Protein AF-A0AA45G5A6-F1 (afdb_monomer)

Mean predicted aligned error: 15.69 Å

Solvent-accessible surface area (backbone atoms only — not comparable to full-atom values): 6547 Å² total; per-residue (Å²): 144,80,86,76,81,85,72,76,75,77,60,77,90,56,70,92,59,55,73,69,58,55,50,56,74,72,45,61,95,81,64,48,73,64,64,52,36,70,75,38,51,71,62,48,45,62,60,60,70,55,79,61,73,52,58,68,56,49,52,49,54,52,49,53,50,53,52,48,58,49,34,75,76,70,43,94,74,79,54,71,70,56,53,53,50,52,50,53,52,51,52,50,52,38,46,76,74,64,56,62,80,87,125

Radius of gyration: 23.59 Å; Cα contacts (8 Å, |Δi|>4): 38; chains: 1; bounding box: 54×38×68 Å

Foldseek 3Di:
DDDDDPPPPPPPPCPPPDPLVVCVVPDDPPDDPVNSCVVVVVVVVVVVVVVDPALVRQLVVQLVVLLVVVCVVDNPDDDPVRSVVSSVVSVVVCVVVVHDHPD

Secondary structure (DSSP, 8-state):
-----------GGGTT--HHHHHHHHS-TT--HHHHHHH-HHHHHHHHT--S--HHHHHHHHHHHHHHHHHHHS-SSPPHHHHHHHHHHHHHHHHHTT-----

pLDDT: mean 77.5, std 17.3, range [40.34, 95.94]

Sequence (103 aa):
MAGNRFGVAMSSEFEGLSPIVIAALKSPKSTTLEELRARFPDVATSRSSASNPSFDAELRSRMDEALFEWRRRNTLSVPDDVIKKLREEVLWEMECDGWKRVV

Structure (mmCIF, N/CA/C/O backbone):
data_AF-A0AA45G5A6-F1
#
_entry.id   AF-A0AA45G5A6-F1
#
loop_
_atom_site.group_PDB
_atom_site.id
_atom_site.type_symbol
_atom_site.label_atom_id
_atom_site.label_alt_id
_atom_site.label_comp_id
_atom_site.label_asym_id
_atom_site.label_entity_id
_atom_site.label_seq_id
_atom_site.pdbx_PDB_ins_code
_atom_site.Cartn_x
_atom_site.Cartn_y
_atom_site.Cartn_z
_atom_site.occupancy
_atom_site.B_iso_or_equiv
_atom_site.auth_seq_id
_atom_site.auth_comp_id
_atom_site.auth_asym_id
_atom_site.auth_atom_id
_atom_site.pdbx_PDB_model_num
ATOM 1 N N . MET A 1 1 ? 37.138 -17.016 -47.738 1.00 45.28 1 MET A N 1
ATOM 2 C CA . MET A 1 1 ? 36.459 -18.135 -47.051 1.00 45.28 1 MET A CA 1
ATOM 3 C C . MET A 1 1 ? 36.707 -18.008 -45.563 1.00 45.28 1 MET A C 1
ATOM 5 O O . MET A 1 1 ? 37.861 -18.031 -45.175 1.00 45.28 1 MET A O 1
ATOM 9 N N . ALA A 1 2 ? 35.637 -17.823 -44.794 1.00 42.41 2 ALA A N 1
ATOM 10 C CA . ALA A 1 2 ? 35.451 -18.248 -43.403 1.00 42.41 2 ALA A CA 1
ATOM 11 C C . ALA A 1 2 ? 34.183 -17.541 -42.917 1.00 42.41 2 ALA A C 1
ATOM 13 O O . ALA A 1 2 ? 34.216 -16.455 -42.343 1.00 42.41 2 ALA A O 1
ATOM 14 N N . GLY A 1 3 ? 33.041 -18.138 -43.251 1.00 41.94 3 GLY A N 1
ATOM 15 C CA . GLY A 1 3 ? 31.856 -17.918 -42.445 1.00 41.94 3 GLY A CA 1
ATOM 16 C C . GLY A 1 3 ? 32.112 -18.505 -41.060 1.00 41.94 3 GLY A C 1
ATOM 17 O O . GLY A 1 3 ? 32.762 -19.535 -40.924 1.00 41.94 3 GLY A O 1
ATOM 18 N N . ASN A 1 4 ? 31.594 -17.863 -40.029 1.00 40.34 4 ASN A N 1
ATOM 19 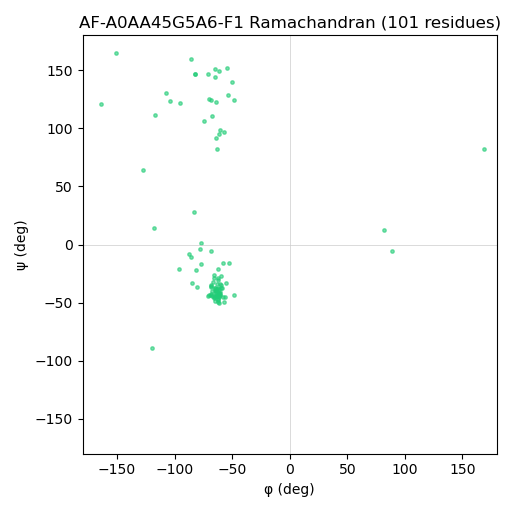C CA . ASN A 1 4 ? 30.401 -18.415 -39.416 1.00 40.34 4 ASN A CA 1
ATOM 20 C C . ASN A 1 4 ? 29.762 -17.348 -38.543 1.00 40.34 4 ASN A C 1
ATOM 22 O O . ASN A 1 4 ? 30.361 -16.799 -37.625 1.00 40.34 4 ASN A O 1
ATOM 26 N N . ARG A 1 5 ? 28.512 -17.059 -38.900 1.00 43.38 5 ARG A N 1
ATOM 27 C CA . ARG A 1 5 ? 27.550 -16.326 -38.094 1.00 43.38 5 ARG A CA 1
ATOM 28 C C . ARG A 1 5 ? 27.572 -16.948 -36.701 1.00 43.38 5 ARG A C 1
ATOM 30 O O . ARG A 1 5 ? 27.345 -18.151 -36.582 1.00 43.38 5 ARG A O 1
ATOM 37 N N . PHE A 1 6 ? 27.813 -16.142 -35.671 1.00 43.88 6 PHE A N 1
ATOM 38 C CA . PHE A 1 6 ? 27.432 -16.493 -34.309 1.00 43.88 6 PHE A CA 1
ATOM 39 C C . PHE A 1 6 ? 25.904 -16.592 -34.289 1.00 43.88 6 PHE A C 1
ATOM 41 O O . PHE A 1 6 ? 25.199 -15.638 -33.973 1.00 43.88 6 PHE A O 1
ATOM 48 N N . GLY A 1 7 ? 25.394 -17.743 -34.726 1.00 41.34 7 GLY A N 1
ATOM 49 C CA . GLY A 1 7 ? 24.057 -18.194 -34.412 1.00 41.34 7 GLY A CA 1
ATOM 50 C C . GLY A 1 7 ? 24.022 -18.340 -32.906 1.00 41.34 7 GLY A C 1
ATOM 51 O O . GLY A 1 7 ? 24.493 -19.333 -32.361 1.00 41.34 7 GLY A O 1
ATOM 52 N N . VAL A 1 8 ? 23.544 -17.290 -32.243 1.00 51.44 8 VAL A N 1
ATOM 53 C CA . VAL A 1 8 ? 23.120 -17.333 -30.852 1.00 51.44 8 VAL A CA 1
ATOM 54 C C . VAL A 1 8 ? 22.045 -18.409 -30.801 1.00 51.44 8 VAL A C 1
ATOM 56 O O . VAL A 1 8 ? 20.899 -18.172 -31.174 1.00 51.44 8 VAL A O 1
ATOM 59 N N . ALA A 1 9 ? 22.435 -19.619 -30.412 1.00 47.00 9 ALA A N 1
ATOM 60 C CA . ALA A 1 9 ? 21.492 -20.610 -29.948 1.00 47.00 9 ALA A CA 1
ATOM 61 C C . ALA A 1 9 ? 20.827 -19.990 -28.714 1.00 47.00 9 ALA A C 1
ATOM 63 O O . ALA A 1 9 ? 21.420 -19.923 -27.637 1.00 47.00 9 ALA A O 1
ATOM 64 N N . MET A 1 10 ? 19.631 -19.429 -28.898 1.00 48.69 10 MET A N 1
ATOM 65 C CA . MET A 1 10 ? 18.715 -19.167 -27.799 1.00 48.69 10 MET A CA 1
ATOM 66 C C . MET A 1 10 ? 18.361 -20.544 -27.245 1.00 48.69 10 MET A C 1
ATOM 68 O O . MET A 1 10 ? 17.494 -21.239 -27.767 1.00 48.69 10 MET A O 1
ATOM 72 N N . SER A 1 11 ? 19.128 -20.996 -26.257 1.00 53.44 11 SER A N 1
ATOM 73 C CA . SER A 1 11 ? 18.769 -22.158 -25.463 1.00 53.44 11 SER A CA 1
ATOM 74 C C . SER A 1 11 ? 17.358 -21.940 -24.908 1.00 53.44 11 SER A C 1
ATOM 76 O O . SER A 1 11 ? 17.090 -20.905 -24.294 1.00 53.44 11 SER A O 1
ATOM 78 N N . SER A 1 12 ? 16.477 -22.922 -25.108 1.00 59.94 12 SER A N 1
ATOM 79 C CA . SER A 1 12 ? 15.087 -22.966 -24.611 1.00 59.9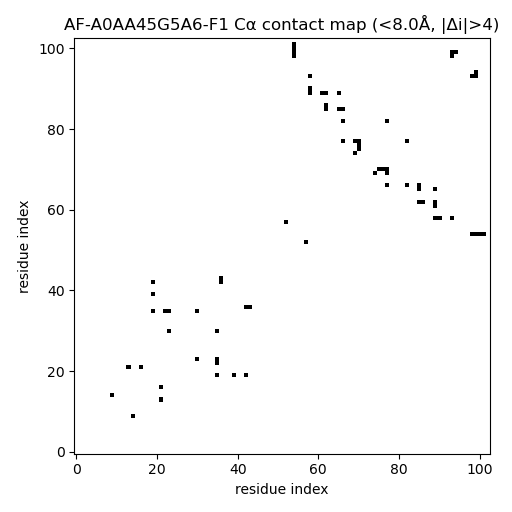4 12 SER A CA 1
ATOM 80 C C . SER A 1 12 ? 14.961 -22.723 -23.092 1.00 59.94 12 SER A C 1
ATOM 82 O O . SER A 1 12 ? 13.899 -22.375 -22.593 1.00 59.94 12 SER A O 1
ATOM 84 N N . GLU A 1 13 ? 16.065 -22.817 -22.343 1.00 66.19 13 GLU A N 1
ATOM 85 C CA . GLU A 1 13 ? 16.128 -22.607 -20.890 1.00 66.19 13 GLU A CA 1
ATOM 86 C C . GLU A 1 13 ? 15.739 -21.188 -20.420 1.00 66.19 13 GLU A C 1
ATOM 88 O O . GLU A 1 13 ? 15.385 -21.005 -19.258 1.00 66.19 13 GLU A O 1
ATOM 93 N N . PHE A 1 14 ? 15.792 -20.183 -21.302 1.00 65.94 14 PHE A N 1
ATOM 94 C CA . PHE A 1 14 ? 15.463 -18.788 -20.970 1.00 65.94 14 PHE A CA 1
ATOM 95 C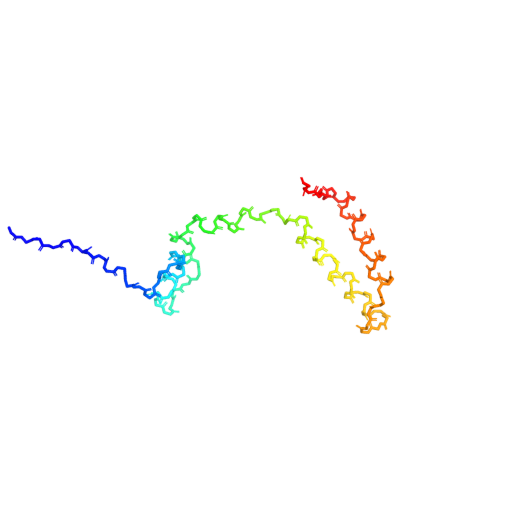 C . PHE A 1 14 ? 14.275 -18.235 -21.767 1.00 65.94 14 PHE A C 1
ATOM 97 O O . PHE A 1 14 ? 14.054 -17.021 -21.803 1.00 65.94 14 PHE A O 1
ATOM 104 N N . GLU A 1 15 ? 13.519 -19.111 -22.423 1.00 68.75 15 GLU A N 1
ATOM 105 C CA . GLU A 1 15 ? 12.361 -18.729 -23.220 1.00 68.75 15 GLU A CA 1
ATOM 106 C C . GLU A 1 15 ? 11.282 -18.107 -22.310 1.00 68.75 15 GLU A C 1
ATOM 108 O O . GLU A 1 15 ? 10.871 -18.690 -21.309 1.00 68.75 15 GLU A O 1
ATOM 113 N N . GLY A 1 16 ? 10.877 -16.867 -22.605 1.00 73.69 16 GLY A N 1
ATOM 114 C CA . GLY A 1 16 ? 9.913 -16.102 -21.800 1.00 73.69 16 GLY A CA 1
ATOM 115 C C . GLY A 1 16 ? 10.500 -15.260 -20.657 1.00 73.69 16 GLY A C 1
ATOM 116 O O . GLY A 1 16 ? 9.766 -14.477 -20.052 1.00 73.69 16 GLY A O 1
ATOM 117 N N . LEU A 1 17 ? 11.805 -15.347 -20.367 1.00 76.69 17 LEU A N 1
ATOM 118 C CA . LEU A 1 17 ? 12.437 -14.473 -19.373 1.00 76.69 17 LEU A CA 1
ATOM 119 C C . LEU A 1 17 ? 12.805 -13.108 -19.958 1.00 76.69 17 LEU A C 1
ATOM 121 O O . LEU A 1 17 ? 13.195 -12.976 -21.118 1.00 76.69 17 LEU A O 1
ATOM 125 N N . SER A 1 18 ? 12.730 -12.072 -19.120 1.00 76.56 18 SER A N 1
ATOM 126 C CA . SER A 1 18 ? 13.109 -10.725 -19.536 1.00 76.56 18 SER A CA 1
ATOM 127 C C . SER A 1 18 ? 14.633 -10.602 -19.722 1.00 76.56 18 SER A C 1
ATOM 129 O O . SER A 1 18 ? 15.404 -11.209 -18.968 1.00 76.56 18 SER A O 1
ATOM 131 N N . PRO A 1 19 ? 15.109 -9.777 -20.676 1.00 79.69 19 PRO A N 1
ATOM 132 C CA . PRO A 1 19 ? 16.539 -9.629 -20.962 1.00 79.69 19 PRO A CA 1
ATOM 133 C C . PRO A 1 19 ? 17.401 -9.248 -19.747 1.00 79.69 19 PRO A C 1
ATOM 135 O O . PRO A 1 19 ? 18.532 -9.719 -19.630 1.00 79.69 19 PRO A O 1
ATOM 138 N N . ILE A 1 20 ? 16.862 -8.460 -18.805 1.00 80.94 20 ILE A N 1
ATOM 139 C CA . ILE A 1 20 ? 17.558 -8.088 -17.561 1.00 80.94 20 ILE A CA 1
ATOM 140 C C . ILE A 1 20 ? 17.743 -9.283 -16.615 1.00 80.94 20 ILE A C 1
ATOM 142 O O . ILE A 1 20 ? 18.776 -9.388 -15.957 1.00 80.94 20 ILE A O 1
ATOM 146 N N . VAL A 1 21 ? 16.773 -10.204 -16.566 1.00 80.50 21 VAL A N 1
ATOM 147 C CA . VAL A 1 21 ? 16.841 -11.419 -15.740 1.00 80.50 21 VAL A CA 1
ATOM 148 C C . VAL A 1 21 ? 17.869 -12.378 -16.326 1.00 80.50 21 VAL A C 1
ATOM 150 O O . VAL A 1 21 ? 18.720 -12.881 -15.599 1.00 80.50 21 VAL A O 1
ATOM 153 N N . ILE A 1 22 ? 17.865 -12.560 -17.648 1.00 83.50 22 ILE A N 1
ATOM 154 C CA . ILE A 1 22 ? 18.870 -13.379 -18.339 1.00 83.50 22 ILE A CA 1
ATOM 155 C C . ILE A 1 22 ? 20.275 -12.801 -18.119 1.00 83.50 22 ILE A C 1
ATOM 157 O O . ILE A 1 22 ? 21.217 -13.541 -17.839 1.00 83.50 22 ILE A O 1
ATOM 161 N N . ALA A 1 23 ? 20.425 -11.476 -18.197 1.00 81.75 23 ALA A N 1
ATOM 162 C CA . ALA A 1 23 ? 21.696 -10.815 -17.930 1.00 81.75 23 ALA A CA 1
ATOM 163 C C . ALA A 1 23 ? 22.146 -10.970 -16.473 1.00 81.75 23 ALA A C 1
ATOM 165 O O . ALA A 1 23 ? 23.328 -11.206 -16.241 1.00 81.75 23 ALA A O 1
ATOM 166 N N . ALA A 1 24 ? 21.233 -10.895 -15.502 1.00 83.62 24 ALA A N 1
ATOM 167 C CA . ALA A 1 24 ? 21.548 -11.141 -14.097 1.00 83.62 24 ALA A CA 1
ATOM 168 C C . ALA A 1 24 ? 22.018 -12.586 -13.860 1.00 83.62 24 ALA A C 1
ATOM 170 O O . ALA A 1 24 ? 23.029 -12.797 -13.198 1.00 83.62 24 ALA A O 1
ATOM 171 N N . LEU A 1 25 ? 21.338 -13.571 -14.458 1.00 83.12 25 LEU A N 1
ATOM 172 C CA . LEU A 1 25 ? 21.678 -14.994 -14.332 1.00 83.12 25 LEU A CA 1
ATOM 173 C C . LEU A 1 25 ? 23.021 -15.349 -14.983 1.00 83.12 25 LEU A C 1
ATOM 175 O O . LEU A 1 25 ? 23.722 -16.237 -14.503 1.00 83.12 25 LEU A O 1
ATOM 179 N N . LYS A 1 26 ? 23.395 -14.652 -16.062 1.00 84.31 26 LYS A N 1
ATOM 180 C CA . LYS A 1 26 ? 24.678 -14.842 -16.757 1.00 84.31 26 LYS A CA 1
ATOM 181 C C . LYS A 1 26 ? 25.827 -14.009 -16.184 1.00 84.31 26 LYS A C 1
ATOM 183 O O . LYS A 1 26 ? 26.966 -14.182 -16.617 1.00 84.31 26 LYS A O 1
ATOM 188 N N . SER A 1 27 ? 25.553 -13.090 -15.261 1.00 83.56 27 SER A N 1
ATOM 189 C CA . SER A 1 27 ? 26.575 -12.185 -14.740 1.00 83.56 27 SER A CA 1
ATOM 190 C C . SER A 1 27 ? 27.422 -12.838 -13.639 1.00 83.56 27 SER A C 1
ATOM 192 O O . SER A 1 27 ? 26.915 -13.649 -12.861 1.00 83.56 27 SER A O 1
ATOM 194 N N . PRO A 1 28 ? 28.718 -12.487 -13.534 1.00 83.69 28 PRO A N 1
ATOM 195 C CA . PRO A 1 28 ? 29.548 -12.863 -12.395 1.00 83.69 28 PRO A CA 1
ATOM 196 C C . PRO A 1 28 ? 28.915 -12.433 -11.066 1.00 83.69 28 PRO A C 1
ATOM 198 O O . PRO A 1 28 ? 28.237 -11.412 -10.995 1.00 83.69 28 PRO A O 1
ATOM 201 N N . LYS A 1 29 ? 29.210 -13.152 -9.976 1.00 77.75 29 LYS A N 1
ATOM 202 C CA . LYS A 1 29 ? 28.693 -12.831 -8.627 1.00 77.75 29 LYS A CA 1
ATOM 203 C C . LYS A 1 29 ? 29.062 -11.423 -8.126 1.00 77.75 29 LYS A C 1
ATOM 205 O O . LYS A 1 29 ? 28.475 -10.963 -7.156 1.00 77.75 29 LYS A O 1
ATOM 210 N N . SER A 1 30 ? 30.037 -10.766 -8.753 1.00 83.00 30 SER A N 1
ATOM 211 C CA . SER A 1 30 ? 30.459 -9.397 -8.443 1.00 83.00 30 SER A CA 1
ATOM 212 C C . SER A 1 30 ? 29.648 -8.319 -9.163 1.00 83.00 30 SER A C 1
ATOM 214 O O . SER A 1 30 ? 29.819 -7.145 -8.853 1.00 83.00 30 SER A O 1
ATOM 216 N N . THR A 1 31 ? 28.811 -8.684 -10.137 1.00 81.81 31 THR A N 1
ATOM 217 C CA . THR A 1 31 ? 28.016 -7.713 -10.888 1.00 81.81 31 THR A CA 1
ATOM 218 C C . THR A 1 31 ? 26.931 -7.129 -10.004 1.00 81.81 31 THR A C 1
ATOM 220 O O . THR A 1 31 ? 26.114 -7.848 -9.424 1.00 81.81 31 THR A O 1
ATOM 223 N N . THR A 1 32 ? 26.918 -5.804 -9.912 1.00 83.38 32 THR A N 1
ATOM 224 C CA . THR A 1 32 ? 25.966 -5.090 -9.065 1.00 83.38 32 THR A CA 1
ATOM 225 C C . THR A 1 32 ? 24.649 -4.846 -9.797 1.00 83.38 32 THR A C 1
ATOM 227 O O . THR A 1 32 ? 24.555 -4.842 -11.028 1.00 83.38 32 THR A O 1
ATOM 230 N N . LEU A 1 33 ? 23.594 -4.594 -9.023 1.00 77.38 33 LEU A N 1
ATOM 231 C CA . LEU A 1 33 ? 22.303 -4.193 -9.580 1.00 77.38 33 LEU A CA 1
ATOM 232 C C . LEU A 1 33 ? 22.388 -2.862 -10.343 1.00 77.38 33 LEU A C 1
ATOM 234 O O . LEU A 1 33 ? 21.620 -2.660 -11.279 1.00 77.38 33 LEU A O 1
ATOM 238 N N . GLU A 1 34 ? 23.304 -1.967 -9.970 1.00 78.88 34 GLU A N 1
ATOM 239 C CA . GLU A 1 34 ? 23.517 -0.689 -10.658 1.00 78.88 34 GLU A CA 1
ATOM 240 C C . GLU A 1 34 ? 24.134 -0.891 -12.043 1.00 78.88 34 GLU A C 1
ATOM 242 O O . GLU A 1 34 ? 23.640 -0.326 -13.017 1.00 78.88 34 GLU A O 1
ATOM 247 N N . GLU A 1 35 ? 25.128 -1.776 -12.161 1.00 80.69 35 GLU A N 1
ATOM 248 C CA . GLU A 1 35 ? 25.723 -2.153 -13.448 1.00 80.69 35 GLU A CA 1
ATOM 249 C C . GLU A 1 35 ? 24.699 -2.804 -14.386 1.00 80.69 35 GLU A C 1
ATOM 251 O O . GLU A 1 35 ? 24.698 -2.542 -15.590 1.00 80.69 35 GLU A O 1
ATOM 256 N N . LEU A 1 36 ? 23.792 -3.626 -13.847 1.00 81.69 36 LEU A N 1
ATOM 257 C CA . LEU A 1 36 ? 22.692 -4.202 -14.623 1.00 81.69 36 LEU A CA 1
ATOM 258 C C . LEU A 1 36 ? 21.678 -3.133 -15.045 1.00 81.69 36 LEU A C 1
ATOM 260 O O . LEU A 1 36 ? 21.275 -3.106 -16.204 1.00 81.69 36 LEU A O 1
ATOM 264 N N . ARG A 1 37 ? 21.293 -2.214 -14.155 1.00 75.75 37 ARG A N 1
ATOM 265 C CA . ARG A 1 37 ? 20.372 -1.113 -14.493 1.00 75.75 37 ARG A CA 1
ATOM 266 C C . ARG A 1 37 ? 20.952 -0.175 -15.550 1.00 75.75 37 ARG A C 1
ATOM 268 O O . ARG A 1 37 ? 20.216 0.233 -16.440 1.00 75.75 37 ARG A O 1
ATOM 275 N N . ALA A 1 38 ? 22.254 0.103 -15.502 1.00 79.62 38 ALA A N 1
ATOM 276 C CA . ALA A 1 38 ? 22.940 0.905 -16.514 1.00 79.62 38 ALA A CA 1
ATOM 277 C C . ALA A 1 38 ? 22.898 0.257 -17.911 1.00 79.62 38 ALA A C 1
ATOM 279 O O . ALA A 1 38 ? 22.861 0.962 -18.916 1.00 79.62 38 ALA A O 1
ATOM 280 N N . ARG A 1 39 ? 22.864 -1.082 -17.986 1.00 79.62 39 ARG A N 1
ATOM 281 C CA . ARG A 1 39 ? 22.740 -1.839 -19.246 1.00 79.62 39 ARG A CA 1
ATOM 282 C C . ARG A 1 39 ? 21.301 -1.946 -19.758 1.00 79.62 39 ARG A C 1
ATOM 284 O O . ARG A 1 39 ? 21.108 -2.170 -20.948 1.00 79.62 39 ARG A O 1
ATOM 291 N N . PHE A 1 40 ? 20.310 -1.790 -18.880 1.00 78.81 40 PHE A N 1
ATOM 292 C CA . PHE A 1 40 ? 18.881 -1.869 -19.205 1.00 78.81 40 PHE A CA 1
ATOM 293 C C . PHE A 1 40 ? 18.125 -0.620 -18.709 1.00 78.81 40 PHE A C 1
ATOM 295 O O . PHE A 1 40 ? 17.252 -0.736 -17.838 1.00 78.81 40 PHE A O 1
ATOM 302 N N . PRO A 1 41 ? 18.437 0.577 -19.249 1.00 67.94 41 PRO A N 1
ATOM 303 C CA . PRO A 1 41 ? 17.840 1.833 -18.797 1.00 67.94 41 PRO A CA 1
ATOM 304 C C . PRO A 1 41 ? 16.316 1.858 -18.978 1.00 67.94 41 PRO A C 1
ATOM 306 O O . PRO A 1 41 ? 15.618 2.364 -18.108 1.00 67.94 41 PRO A O 1
ATOM 309 N N . ASP A 1 42 ? 15.774 1.220 -20.017 1.00 66.31 42 ASP A N 1
ATOM 310 C CA . ASP A 1 42 ? 14.324 1.171 -20.275 1.00 66.31 42 ASP A CA 1
ATOM 311 C C . ASP A 1 42 ? 13.543 0.395 -19.197 1.00 66.31 42 ASP A C 1
ATOM 313 O O . ASP A 1 42 ? 12.386 0.698 -18.890 1.00 66.31 42 ASP A O 1
ATOM 317 N N . VAL A 1 43 ? 14.192 -0.586 -18.561 1.00 63.38 43 VAL A N 1
ATOM 318 C CA . VAL A 1 43 ? 13.617 -1.354 -17.445 1.00 63.38 43 VAL A CA 1
ATOM 319 C C . VAL A 1 43 ? 13.729 -0.577 -16.133 1.00 63.38 43 VAL A C 1
ATOM 321 O O . VAL A 1 43 ? 12.818 -0.626 -15.305 1.00 63.38 43 VAL A O 1
ATOM 324 N N . ALA A 1 44 ? 14.828 0.158 -15.939 1.00 55.69 44 ALA A N 1
ATOM 325 C CA . ALA A 1 44 ? 14.986 1.055 -14.798 1.00 55.69 44 ALA A CA 1
ATOM 326 C C . ALA A 1 44 ? 13.943 2.184 -14.851 1.00 55.69 44 ALA A C 1
ATOM 328 O O . ALA A 1 44 ? 13.246 2.419 -13.864 1.00 55.69 44 ALA A O 1
ATOM 329 N N . THR A 1 45 ? 13.747 2.780 -16.028 1.00 52.84 45 THR A N 1
ATOM 330 C CA . THR A 1 45 ? 12.726 3.800 -16.279 1.00 52.84 45 THR A CA 1
ATOM 331 C C . THR A 1 45 ? 11.316 3.240 -16.130 1.00 52.84 45 THR A C 1
ATOM 333 O O . THR A 1 45 ? 10.491 3.901 -15.518 1.00 52.84 45 THR A O 1
ATOM 336 N N . SER A 1 46 ? 11.036 1.998 -16.544 1.00 48.62 46 SER A N 1
ATOM 337 C CA . SER A 1 46 ? 9.718 1.374 -16.305 1.00 48.62 46 SER A CA 1
ATOM 338 C C . SER A 1 46 ? 9.356 1.253 -14.817 1.00 48.62 46 SER A C 1
ATOM 340 O O . SER A 1 46 ? 8.177 1.274 -14.472 1.00 48.62 46 SER A O 1
ATOM 342 N N . ARG A 1 47 ? 10.346 1.164 -13.916 1.00 50.03 47 ARG A N 1
ATOM 343 C CA . ARG A 1 47 ? 10.120 1.244 -12.460 1.00 50.03 47 ARG A CA 1
ATOM 344 C C . ARG A 1 47 ? 10.073 2.686 -11.952 1.00 50.03 47 ARG A C 1
ATOM 346 O O . ARG A 1 47 ? 9.326 2.964 -11.023 1.00 50.03 47 ARG A O 1
ATOM 353 N N . SER A 1 48 ? 10.833 3.598 -12.555 1.00 42.97 48 SER A N 1
ATOM 354 C CA . SER A 1 48 ? 10.830 5.029 -12.213 1.00 42.97 48 SER A CA 1
ATOM 355 C C . SER A 1 48 ? 9.620 5.801 -12.762 1.00 42.97 48 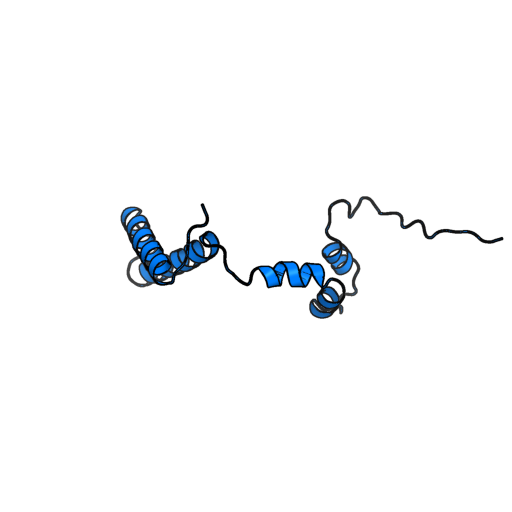SER A C 1
ATOM 357 O O . SER A 1 48 ? 9.316 6.876 -12.256 1.00 42.97 48 SER A O 1
ATOM 359 N N . SER A 1 49 ? 8.888 5.250 -13.732 1.00 43.81 49 SER A N 1
ATOM 360 C CA . SER A 1 49 ? 7.578 5.741 -14.183 1.00 43.81 49 SER A CA 1
ATOM 361 C C . SER A 1 49 ? 6.434 5.359 -13.235 1.00 43.81 49 SER A C 1
ATOM 363 O O . SER A 1 49 ? 5.316 5.827 -13.422 1.00 43.81 49 SER A O 1
ATOM 365 N N . ALA A 1 50 ? 6.702 4.576 -12.182 1.00 48.78 50 ALA A N 1
ATOM 366 C CA . ALA A 1 50 ? 5.792 4.388 -11.050 1.00 48.78 50 ALA A CA 1
ATOM 367 C C . ALA A 1 50 ? 5.918 5.525 -10.011 1.00 48.78 50 ALA A C 1
ATOM 369 O O . ALA A 1 50 ? 5.689 5.317 -8.823 1.00 48.78 50 ALA A O 1
ATOM 370 N N . SER A 1 51 ? 6.314 6.728 -10.443 1.00 49.44 51 SER A N 1
ATOM 371 C CA . SER A 1 51 ? 6.433 7.921 -9.595 1.00 49.44 51 SER A CA 1
ATOM 372 C C . SER A 1 51 ? 5.089 8.456 -9.089 1.00 49.44 51 SER A C 1
ATOM 374 O O . SER A 1 51 ? 5.077 9.343 -8.244 1.00 49.44 51 SER A O 1
ATOM 376 N N . ASN A 1 52 ? 3.975 7.881 -9.546 1.00 56.12 52 ASN A N 1
ATOM 377 C CA . ASN A 1 52 ? 2.667 8.030 -8.927 1.00 56.12 52 ASN A CA 1
ATOM 378 C C . ASN A 1 52 ? 2.215 6.643 -8.449 1.00 56.12 52 ASN A C 1
ATOM 380 O O . ASN A 1 52 ? 1.959 5.781 -9.300 1.00 56.12 52 ASN A O 1
ATOM 384 N N . PRO A 1 53 ? 2.125 6.396 -7.128 1.00 66.19 53 PRO A N 1
ATOM 385 C CA . PRO A 1 53 ? 1.442 5.214 -6.619 1.00 66.19 53 PRO A CA 1
ATOM 386 C C . PRO A 1 53 ? 0.065 5.119 -7.282 1.00 66.19 53 PRO A C 1
ATOM 388 O O . PRO A 1 53 ? -0.595 6.136 -7.498 1.00 66.19 53 PRO A O 1
ATOM 391 N N . SER A 1 54 ? -0.382 3.921 -7.654 1.00 85.44 54 SER A N 1
ATOM 392 C CA . SER A 1 54 ? -1.781 3.785 -8.054 1.00 85.44 54 SER A CA 1
ATOM 393 C C . SER A 1 54 ? -2.669 4.070 -6.842 1.00 85.44 54 SER A C 1
ATOM 395 O O . SER A 1 54 ? -2.272 3.802 -5.706 1.00 85.44 54 SER A O 1
ATOM 397 N N . PHE A 1 55 ? -3.883 4.572 -7.078 1.00 87.38 55 PHE A N 1
ATOM 398 C CA . PHE A 1 55 ? -4.874 4.771 -6.016 1.00 87.38 55 PHE A CA 1
ATOM 399 C C . PHE A 1 55 ? -5.012 3.521 -5.129 1.00 87.38 55 PHE A C 1
ATOM 401 O O . PHE A 1 55 ? -5.013 3.622 -3.909 1.00 87.38 55 PHE A O 1
ATOM 408 N N . ASP A 1 56 ? -5.051 2.328 -5.731 1.00 88.25 56 ASP A N 1
ATOM 409 C CA . ASP A 1 56 ? -5.173 1.069 -4.989 1.00 88.25 56 ASP A CA 1
ATOM 410 C C . ASP A 1 56 ? -3.930 0.730 -4.150 1.00 88.25 56 ASP A C 1
ATOM 412 O O . ASP A 1 56 ? -4.062 0.157 -3.067 1.00 88.25 56 ASP A O 1
ATOM 416 N N . ALA A 1 57 ? -2.726 1.073 -4.624 1.00 88.69 57 ALA A N 1
ATOM 417 C CA . ALA A 1 57 ? -1.494 0.861 -3.866 1.00 88.69 57 ALA A CA 1
ATOM 418 C C . ALA A 1 57 ? -1.431 1.782 -2.641 1.00 88.69 57 ALA A C 1
ATOM 420 O O . ALA A 1 57 ? -1.095 1.325 -1.548 1.00 88.69 57 ALA A O 1
ATOM 421 N N . GLU A 1 58 ? -1.815 3.048 -2.811 1.00 92.69 58 GLU A N 1
ATOM 422 C CA . GLU A 1 58 ? -1.887 4.012 -1.713 1.00 92.69 58 GLU A CA 1
ATOM 423 C C . GLU A 1 58 ? -2.975 3.627 -0.702 1.00 92.69 58 GLU A C 1
ATOM 425 O O . GLU A 1 58 ? -2.715 3.582 0.500 1.00 92.69 58 GLU A O 1
ATOM 430 N N . LEU A 1 59 ? -4.168 3.256 -1.182 1.00 92.62 59 LEU A N 1
ATOM 431 C CA . LEU A 1 59 ? -5.264 2.790 -0.334 1.00 92.62 59 LEU A CA 1
ATOM 432 C C . LEU A 1 59 ? -4.835 1.594 0.514 1.00 92.62 59 LEU A C 1
ATOM 434 O O . LEU A 1 59 ? -5.106 1.558 1.711 1.00 92.62 59 LEU A O 1
ATOM 438 N N . ARG A 1 60 ? -4.148 0.617 -0.088 1.00 92.88 60 ARG A N 1
ATOM 439 C CA . ARG A 1 60 ? -3.632 -0.542 0.645 1.00 92.88 60 ARG A CA 1
ATOM 440 C C . ARG A 1 60 ? -2.623 -0.129 1.713 1.00 92.88 60 ARG A C 1
ATOM 442 O O . ARG A 1 60 ? -2.747 -0.577 2.846 1.00 92.88 60 ARG A O 1
ATOM 449 N N . SER A 1 61 ? -1.672 0.734 1.359 1.00 93.19 61 SER A N 1
ATOM 450 C CA . SER A 1 61 ? -0.650 1.237 2.282 1.00 93.19 61 SER A CA 1
ATOM 451 C C . SER A 1 61 ? -1.273 1.917 3.506 1.00 93.19 61 SER A C 1
ATOM 453 O O . SER A 1 61 ? -0.974 1.561 4.645 1.00 93.19 61 SER A O 1
ATOM 455 N N . ARG A 1 62 ? -2.218 2.839 3.284 1.00 94.31 62 ARG A N 1
ATOM 456 C CA . ARG A 1 62 ? -2.904 3.55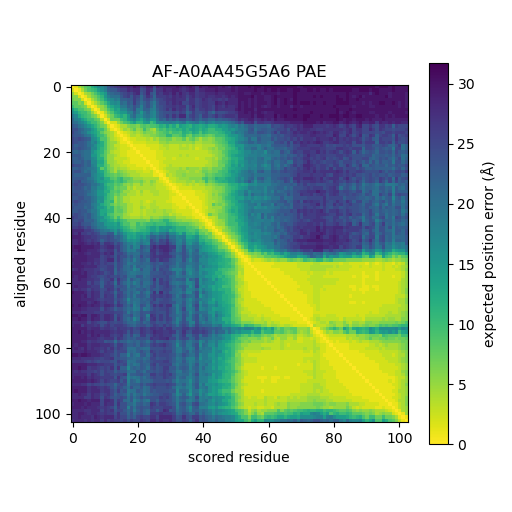8 4.368 1.00 94.31 62 ARG A CA 1
ATOM 457 C C . ARG A 1 62 ? -3.813 2.658 5.198 1.00 94.31 62 ARG A C 1
ATOM 459 O O . ARG A 1 62 ? -3.876 2.813 6.413 1.00 94.31 62 ARG A O 1
A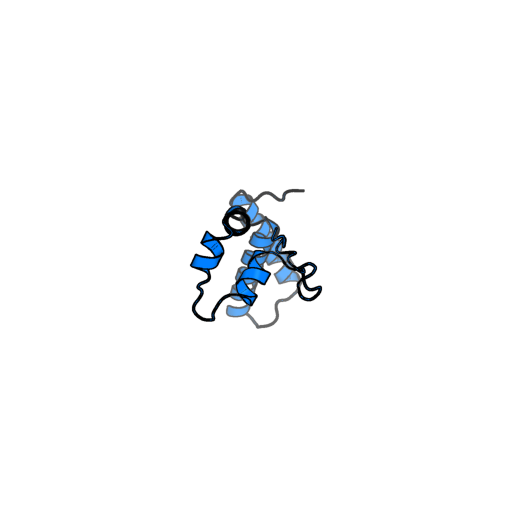TOM 466 N N . MET A 1 63 ? -4.483 1.694 4.567 1.00 95.94 63 MET A N 1
ATOM 467 C CA . MET A 1 63 ? -5.266 0.686 5.284 1.00 95.94 63 MET A CA 1
ATOM 468 C C . MET A 1 63 ? -4.391 -0.178 6.192 1.00 95.94 63 MET A C 1
ATOM 470 O O . MET A 1 63 ? -4.778 -0.432 7.331 1.00 95.94 63 MET A O 1
ATOM 474 N N . ASP A 1 64 ? -3.225 -0.619 5.715 1.00 94.62 64 ASP A N 1
ATOM 475 C CA . ASP A 1 64 ? -2.295 -1.427 6.508 1.00 94.62 64 ASP A CA 1
ATOM 476 C C . ASP A 1 64 ? -1.809 -0.645 7.746 1.00 94.62 64 ASP A C 1
ATOM 478 O O . ASP A 1 64 ? -1.811 -1.192 8.853 1.00 94.62 64 ASP A O 1
ATOM 482 N N . GLU A 1 65 ? -1.496 0.646 7.590 1.00 95.00 65 GLU A N 1
ATOM 483 C CA . GLU A 1 65 ? -1.121 1.540 8.697 1.00 95.00 65 GLU A CA 1
ATOM 484 C C . GLU A 1 65 ? -2.277 1.756 9.689 1.00 95.00 65 GLU A C 1
ATOM 486 O O . GLU A 1 65 ? -2.116 1.574 10.897 1.00 95.00 65 GLU A O 1
ATOM 491 N N . ALA A 1 66 ? -3.478 2.071 9.195 1.00 93.94 66 ALA A N 1
ATOM 492 C CA . ALA A 1 66 ? -4.659 2.291 10.030 1.00 93.94 66 ALA A CA 1
ATOM 493 C C . ALA A 1 66 ? -5.026 1.040 10.851 1.00 93.94 66 ALA A C 1
ATOM 495 O O . ALA A 1 66 ? -5.344 1.124 12.042 1.00 93.94 66 ALA A O 1
ATOM 496 N N . LEU A 1 67 ? -4.929 -0.144 10.237 1.00 93.94 67 LEU A N 1
ATOM 497 C CA . LEU A 1 67 ? -5.132 -1.422 10.917 1.00 93.94 67 LEU A CA 1
ATOM 498 C C . LEU A 1 67 ? -4.034 -1.700 11.947 1.00 93.94 67 LEU A C 1
ATOM 500 O O . LEU A 1 67 ? -4.337 -2.210 13.029 1.00 93.94 67 LEU A O 1
ATOM 504 N N . PHE A 1 68 ? -2.777 -1.378 11.638 1.00 93.62 68 PHE A N 1
ATOM 505 C CA . PHE A 1 68 ? -1.663 -1.526 12.571 1.00 93.62 68 PHE A CA 1
ATOM 506 C C . PHE A 1 68 ? -1.854 -0.652 13.815 1.00 93.62 68 PHE A C 1
ATOM 508 O O . PHE A 1 68 ? -1.806 -1.164 14.937 1.00 93.62 68 PHE A O 1
ATOM 515 N N . GLU A 1 69 ? -2.155 0.633 13.637 1.00 93.00 69 GLU A N 1
ATOM 516 C CA . GLU A 1 69 ? -2.381 1.567 14.743 1.00 93.00 69 GLU A CA 1
ATOM 517 C C . GLU A 1 69 ? -3.616 1.201 15.571 1.00 93.00 69 GLU A C 1
ATOM 519 O O . GLU A 1 69 ? -3.586 1.276 16.806 1.00 93.00 69 GLU A O 1
ATOM 524 N N . TRP A 1 70 ? -4.684 0.718 14.930 1.00 93.19 70 TRP A N 1
ATOM 525 C CA . TRP A 1 70 ? -5.835 0.206 15.665 1.00 93.19 70 TRP A CA 1
ATOM 526 C C . TRP A 1 70 ? -5.460 -1.011 16.519 1.00 93.19 70 TRP A C 1
ATOM 528 O O . TRP A 1 70 ? -5.770 -1.046 17.715 1.00 93.19 70 TRP A O 1
ATOM 538 N N . ARG A 1 71 ? -4.749 -1.991 15.942 1.00 92.94 71 ARG A N 1
ATOM 539 C CA . ARG A 1 71 ? -4.315 -3.205 16.657 1.00 92.94 71 ARG A CA 1
ATOM 540 C C . ARG A 1 71 ? -3.378 -2.885 17.811 1.00 92.94 71 ARG A C 1
ATOM 542 O O . ARG A 1 71 ? -3.484 -3.496 18.871 1.00 92.94 71 ARG A O 1
ATOM 549 N N . ARG A 1 72 ? -2.499 -1.900 17.624 1.00 92.69 72 ARG A N 1
ATOM 550 C CA . ARG A 1 72 ? -1.556 -1.422 18.639 1.00 92.69 72 ARG A CA 1
ATOM 551 C C . ARG A 1 72 ? -2.259 -0.903 19.897 1.00 92.69 72 ARG A C 1
ATOM 553 O O . ARG A 1 72 ? -1.719 -1.059 20.988 1.00 92.69 72 ARG A O 1
ATOM 560 N N . ARG A 1 73 ? -3.436 -0.282 19.756 1.00 90.88 73 ARG A N 1
ATOM 561 C CA . ARG A 1 73 ? -4.181 0.342 20.868 1.00 90.88 73 ARG A CA 1
ATOM 562 C C . ARG A 1 73 ? -5.268 -0.546 21.469 1.00 90.88 73 ARG A C 1
ATOM 564 O O . ARG A 1 73 ? -5.689 -0.286 22.591 1.00 90.88 73 ARG A O 1
ATOM 571 N N . ASN A 1 74 ? -5.732 -1.552 20.729 1.00 87.62 74 ASN A N 1
ATOM 572 C CA . ASN A 1 74 ? -6.892 -2.356 21.106 1.00 87.62 74 ASN A CA 1
ATOM 573 C C . ASN A 1 74 ? -6.520 -3.836 21.271 1.00 87.62 74 ASN A C 1
ATOM 575 O O . ASN A 1 74 ? -6.199 -4.279 22.371 1.00 87.62 74 ASN A O 1
ATOM 579 N N . THR A 1 75 ? -6.595 -4.616 20.189 1.00 78.31 75 THR A N 1
ATOM 580 C CA . THR A 1 75 ? -6.392 -6.075 20.186 1.00 78.31 75 THR A CA 1
ATOM 581 C C . THR A 1 75 ? -5.847 -6.560 18.837 1.00 78.31 75 THR A C 1
ATOM 583 O O . THR A 1 75 ? -5.903 -5.848 17.839 1.00 78.31 75 THR A O 1
ATOM 586 N N . LEU A 1 76 ? -5.333 -7.797 18.785 1.00 77.00 76 LEU A N 1
ATOM 587 C CA . LEU A 1 76 ? -4.779 -8.405 17.562 1.00 77.00 76 LEU A CA 1
ATOM 588 C C . LEU A 1 76 ? -5.824 -8.660 16.458 1.00 77.00 76 LEU A C 1
ATOM 590 O O . LEU A 1 76 ? -5.459 -8.685 15.282 1.00 77.00 76 LEU A O 1
ATOM 594 N N . SER A 1 77 ? -7.101 -8.839 16.815 1.00 86.56 77 SER A N 1
ATOM 595 C CA . SER A 1 77 ? -8.190 -9.098 15.865 1.00 86.56 77 SER A CA 1
ATOM 596 C C . SER A 1 77 ? -9.028 -7.843 15.661 1.00 86.56 77 SER A C 1
A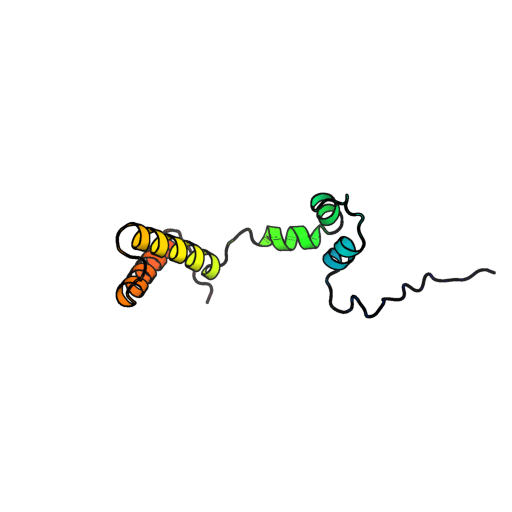TOM 598 O O . SER A 1 77 ? -9.570 -7.305 16.620 1.00 86.56 77 SER A O 1
ATOM 600 N N . VAL A 1 78 ? -9.158 -7.400 14.412 1.00 87.75 78 VAL A N 1
ATOM 601 C CA . VAL A 1 78 ? -9.941 -6.208 14.057 1.00 87.75 78 VAL A CA 1
ATOM 602 C C . VAL A 1 78 ? -11.344 -6.654 13.641 1.00 87.75 78 VAL A C 1
ATOM 604 O O . VAL A 1 78 ? -11.442 -7.458 12.716 1.00 87.75 78 VAL A O 1
ATOM 607 N N . PRO A 1 79 ? -12.410 -6.180 14.303 1.00 92.00 79 PRO A N 1
ATOM 608 C CA . PRO A 1 79 ? -13.788 -6.441 13.889 1.00 92.00 79 PRO A CA 1
ATOM 609 C C . PRO A 1 79 ? -14.111 -5.890 12.488 1.00 92.00 79 PRO A C 1
ATOM 611 O O . PRO A 1 79 ? -13.576 -4.855 12.087 1.00 92.00 79 PRO A O 1
ATOM 614 N N . ASP A 1 80 ? -15.014 -6.541 11.750 1.00 91.06 80 ASP A N 1
ATOM 615 C CA . ASP A 1 80 ? -15.368 -6.152 10.372 1.00 91.06 80 ASP A CA 1
ATOM 616 C C . ASP A 1 80 ? -15.998 -4.751 10.275 1.00 91.06 80 ASP A C 1
ATOM 618 O O . ASP A 1 80 ? -15.763 -4.015 9.313 1.00 91.06 80 ASP A O 1
ATOM 622 N N . ASP A 1 81 ? -16.774 -4.349 11.281 1.00 93.06 81 ASP A N 1
ATOM 623 C CA . ASP A 1 81 ? -17.357 -3.010 11.396 1.00 93.06 81 ASP A CA 1
ATOM 624 C C . ASP A 1 81 ? -16.275 -1.934 11.549 1.00 93.06 81 ASP A C 1
ATOM 626 O O . ASP A 1 81 ? -16.347 -0.881 10.910 1.00 93.06 81 ASP A O 1
ATOM 630 N N . VAL A 1 82 ? -15.225 -2.232 12.317 1.00 91.62 82 VAL A N 1
ATOM 631 C CA . VAL A 1 82 ? -14.052 -1.365 12.455 1.00 91.62 82 VAL A CA 1
ATOM 632 C C . VAL A 1 82 ? -13.281 -1.292 11.140 1.00 91.62 82 VAL A C 1
ATOM 634 O O . VAL A 1 82 ? -12.920 -0.196 10.719 1.00 91.62 82 VAL A O 1
ATOM 637 N N . ILE A 1 83 ? -13.067 -2.419 10.452 1.00 93.75 83 ILE A N 1
ATOM 638 C CA . ILE A 1 83 ? -12.395 -2.440 9.140 1.00 93.75 83 ILE A CA 1
ATOM 639 C C . ILE A 1 83 ? -13.146 -1.556 8.140 1.00 93.75 83 ILE A C 1
ATOM 641 O O . ILE A 1 83 ? -12.528 -0.766 7.423 1.00 93.75 83 ILE A O 1
ATOM 645 N N . LYS A 1 84 ? -14.480 -1.659 8.099 1.00 94.50 84 LYS A N 1
ATOM 646 C CA . LYS A 1 84 ? -15.315 -0.833 7.222 1.00 94.50 84 LYS A CA 1
ATOM 647 C C . LYS A 1 84 ? -15.167 0.652 7.550 1.00 94.50 84 LYS A C 1
ATOM 649 O O . LYS A 1 84 ? -14.991 1.450 6.633 1.00 94.50 84 LYS A O 1
ATOM 654 N N . LYS A 1 85 ? -15.189 1.007 8.835 1.00 95.12 85 LYS A N 1
ATOM 655 C CA . LYS A 1 85 ? -15.055 2.396 9.281 1.00 95.12 85 LYS A CA 1
ATOM 656 C C . LYS A 1 85 ? -13.673 2.977 8.965 1.00 95.12 85 LYS A C 1
ATOM 658 O O . LYS A 1 85 ? -13.596 4.050 8.381 1.00 95.12 85 LYS A O 1
ATOM 663 N N . LEU A 1 86 ? -12.599 2.238 9.253 1.00 94.56 86 LEU A N 1
ATOM 664 C CA . LEU A 1 86 ? -11.229 2.637 8.900 1.00 94.56 86 LEU A CA 1
ATOM 665 C C . LEU A 1 86 ? -11.079 2.835 7.391 1.00 94.56 86 LEU A C 1
ATOM 667 O O . LEU A 1 86 ? -10.422 3.768 6.947 1.00 94.56 86 LEU A O 1
ATOM 671 N N . ARG A 1 87 ? -11.733 1.992 6.587 1.00 94.44 87 ARG A N 1
ATOM 672 C CA . ARG A 1 87 ? -11.736 2.149 5.133 1.00 94.44 87 ARG A CA 1
ATOM 673 C C . ARG A 1 87 ? -12.433 3.423 4.676 1.00 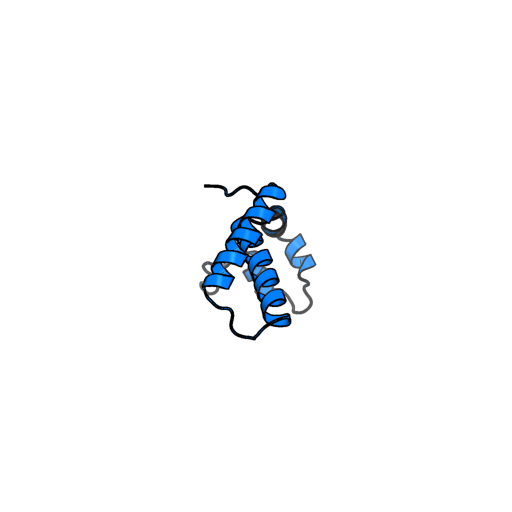94.44 87 ARG A C 1
ATOM 675 O O . ARG A 1 87 ? -11.944 4.061 3.751 1.00 94.44 87 ARG A O 1
ATOM 682 N N . GLU A 1 88 ? -13.563 3.777 5.275 1.00 95.69 88 GLU A N 1
ATOM 683 C CA . GLU A 1 88 ? -14.259 5.035 4.978 1.00 95.69 88 GLU A CA 1
ATOM 684 C C . GLU A 1 88 ? -13.402 6.250 5.369 1.00 95.69 88 GLU A C 1
ATOM 686 O O . GLU A 1 88 ? -13.282 7.180 4.576 1.00 95.69 88 GLU A O 1
ATOM 691 N N . GLU A 1 89 ? -12.740 6.201 6.530 1.00 95.00 89 GLU A N 1
ATOM 692 C CA . GLU A 1 89 ? -11.816 7.245 7.000 1.00 95.00 89 GLU A CA 1
ATOM 693 C C . GLU A 1 89 ? -10.611 7.406 6.057 1.00 95.00 89 GLU A C 1
ATOM 695 O O . GLU A 1 89 ? -10.351 8.506 5.576 1.00 95.00 89 GLU A O 1
ATOM 700 N N . VAL A 1 90 ? -9.936 6.309 5.696 1.00 95.06 90 VAL A N 1
ATOM 701 C CA . VAL A 1 90 ? -8.798 6.329 4.760 1.00 95.06 90 VAL A CA 1
ATOM 702 C C . VAL A 1 90 ? -9.209 6.852 3.382 1.00 95.06 90 VAL A C 1
ATOM 704 O O . VAL A 1 90 ? -8.474 7.624 2.770 1.00 95.06 90 VAL A O 1
ATOM 707 N N . LEU A 1 91 ? -10.379 6.450 2.873 1.00 94.31 91 LEU A N 1
ATOM 708 C CA . LEU A 1 91 ? -10.880 6.943 1.588 1.00 94.31 91 LEU A CA 1
ATOM 709 C C . LEU A 1 91 ? -11.156 8.448 1.623 1.00 94.31 91 LEU A C 1
ATOM 711 O O . LEU A 1 91 ? -10.845 9.134 0.651 1.00 94.31 91 LEU A O 1
ATOM 715 N N . TRP A 1 92 ? -11.706 8.952 2.728 1.00 94.88 92 TRP A N 1
ATOM 716 C CA . TRP A 1 92 ? -11.932 10.381 2.922 1.00 94.88 92 TRP A CA 1
ATOM 717 C C . TRP A 1 92 ? -10.613 11.164 2.995 1.00 94.88 92 TRP A C 1
ATOM 719 O O . TRP A 1 92 ? -10.465 12.169 2.306 1.00 94.88 92 TRP A O 1
ATOM 729 N N . GLU A 1 93 ? -9.619 10.677 3.742 1.00 93.19 93 GLU A N 1
ATOM 730 C CA . GLU A 1 93 ? -8.286 11.298 3.798 1.00 93.19 93 GLU A CA 1
ATOM 731 C C . GLU A 1 93 ? -7.612 11.326 2.424 1.00 93.19 93 GLU A C 1
ATOM 733 O O . GLU A 1 93 ? -7.043 12.336 2.016 1.00 93.19 93 GLU A O 1
ATOM 738 N N . MET A 1 94 ? -7.705 10.223 1.680 1.00 93.06 94 MET A N 1
ATOM 739 C CA . MET A 1 94 ? -7.189 10.146 0.318 1.00 93.06 94 MET A CA 1
ATOM 740 C C . MET A 1 94 ? -7.877 11.157 -0.607 1.00 93.06 94 MET A C 1
ATOM 742 O O . MET A 1 94 ? -7.203 11.821 -1.393 1.00 93.06 94 MET A O 1
ATOM 746 N N . GLU A 1 95 ? -9.198 11.312 -0.511 1.00 92.25 95 GLU A N 1
ATOM 747 C CA . GLU A 1 95 ? -9.934 12.325 -1.271 1.00 92.25 95 GLU A CA 1
ATOM 748 C C . GLU A 1 95 ? -9.477 13.749 -0.912 1.00 92.25 95 GLU A C 1
ATOM 750 O O . GLU A 1 95 ? -9.220 14.551 -1.815 1.00 92.25 95 GLU A O 1
ATOM 755 N N . CYS A 1 96 ? -9.304 14.050 0.380 1.00 90.50 96 CYS A N 1
ATOM 756 C CA . CYS A 1 96 ? -8.767 15.331 0.852 1.00 90.50 96 CYS A CA 1
ATOM 757 C C . CYS A 1 96 ? -7.353 15.615 0.324 1.00 90.50 96 CYS A C 1
ATOM 759 O O . CYS A 1 96 ? -7.052 16.752 -0.041 1.00 90.50 96 CYS A O 1
ATOM 761 N N . ASP A 1 97 ? -6.520 14.583 0.216 1.00 90.75 97 ASP A N 1
ATOM 762 C CA . ASP A 1 97 ? -5.165 14.649 -0.337 1.00 90.75 97 ASP A CA 1
ATOM 763 C C . ASP A 1 97 ? -5.141 14.705 -1.880 1.00 90.75 97 ASP A C 1
ATOM 765 O O . ASP A 1 97 ? -4.076 14.757 -2.499 1.00 90.75 97 ASP A O 1
ATOM 769 N N . GLY A 1 98 ? -6.311 14.710 -2.528 1.00 89.88 98 GLY A N 1
ATOM 770 C CA . GLY A 1 98 ? -6.444 14.833 -3.978 1.00 89.88 98 GLY A CA 1
ATOM 771 C C . GLY A 1 98 ? -6.254 13.524 -4.745 1.00 89.88 98 GLY A C 1
ATOM 772 O O . GLY A 1 98 ? -6.147 13.550 -5.977 1.00 89.88 98 GLY A O 1
ATOM 773 N N . TRP A 1 99 ? -6.246 12.378 -4.058 1.00 89.88 99 TRP A N 1
ATOM 774 C CA . TRP A 1 99 ? -6.220 11.074 -4.706 1.00 89.88 99 TRP A CA 1
ATOM 775 C C . TRP A 1 99 ? -7.533 10.819 -5.429 1.00 89.88 99 TRP A C 1
ATOM 777 O O . TRP A 1 99 ? -8.616 10.826 -4.846 1.00 89.88 99 TRP A O 1
ATOM 787 N N . LYS A 1 100 ? -7.432 10.537 -6.725 1.00 84.31 100 LYS A N 1
ATOM 788 C CA . LYS A 1 100 ? -8.587 10.212 -7.554 1.00 84.31 100 LYS A CA 1
ATOM 789 C C . LYS A 1 100 ? -8.583 8.738 -7.880 1.00 84.31 100 LYS A C 1
ATOM 791 O O . LYS A 1 100 ? -7.593 8.196 -8.372 1.00 84.31 100 LYS A O 1
ATOM 796 N N . ARG A 1 101 ? -9.734 8.110 -7.667 1.00 76.88 101 ARG A N 1
ATOM 797 C CA . ARG A 1 101 ? -9.996 6.790 -8.215 1.00 76.88 101 ARG A CA 1
ATOM 798 C C . ARG A 1 101 ? -10.093 6.935 -9.729 1.00 76.88 101 ARG A C 1
ATOM 800 O O . ARG A 1 101 ? -11.012 7.577 -10.229 1.00 76.88 101 ARG A O 1
ATOM 807 N N . VAL A 1 102 ? -9.114 6.398 -10.446 1.00 67.12 102 VAL A N 1
ATOM 808 C CA . VAL A 1 102 ? -9.204 6.274 -11.901 1.00 67.12 102 VAL A CA 1
ATOM 809 C C . VAL A 1 102 ? -10.187 5.131 -12.154 1.00 67.12 102 VAL A C 1
ATOM 811 O O . VAL A 1 102 ? -9.880 3.987 -11.828 1.00 67.12 102 VAL A O 1
ATOM 814 N N . VAL A 1 103 ? -11.403 5.474 -12.587 1.00 54.59 103 VAL A N 1
ATOM 815 C CA . VAL A 1 103 ? -12.474 4.527 -12.948 1.00 54.59 103 VAL A CA 1
ATOM 816 C C . VAL A 1 103 ? -12.352 4.170 -14.419 1.00 54.59 103 VAL A C 1
ATOM 818 O O . VAL A 1 103 ? -12.118 5.108 -15.214 1.00 54.59 103 VAL A O 1
#

Nearest PDB structures (foldseek):
  1a3q-assembly1_B  TM=8.923E-01  e=3.123E+00  Homo sapiens
  6t5a-as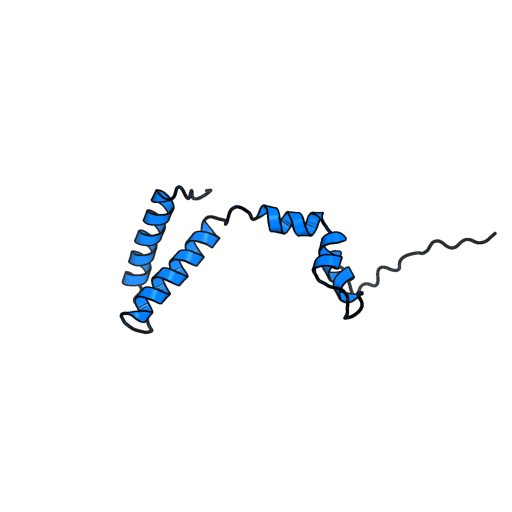sembly1_A  TM=2.614E-01  e=5.447E+00  Human alphaherpesvirus 1